Protein AF-A0A1W6MWA2-F1 (afdb_monomer_lite)

Organism: NCBI:txid655015

Sequence (123 aa):
MVDGNQGALERARIVDILSCEEAKGRESLAQFLALKTRVTVDDARTALAAAALAPQAAPPKPRERLLATYAARHPEIMNARISAFDPREHLSPPADGAPPAGAPWEKIIAKACAEAGVKPRRG

Secondary structure (DSSP, 8-state):
---HHHHHHHHHHHHHHHTSGGGTT-HHHHHHHHHT----HHHHHHHHHHS------PPPPHHHHHHHHHHHH-HHHHHHHHHS--TTGGGS--TTTPPPTT--HHHHHHHHHHHTTPPP---

pLDDT: mean 76.48, std 14.5, range [46.84, 93.94]

Radius of gyration: 31.74 Å; chains: 1; bounding box: 58×49×84 Å

Foldseek 3Di:
DPDPPVVVVLVVQLVLLQPDPLCVLVNVLSNCCSPVHDDGSVVSSVVSVPDDNDPPPPDDDPVVVVVVVVCVVCVPVVVCVVVVPPVVVVPDDPPPDDDPPPDPVVVVQCVVCVVVVHDDDDD

Structure (mmCIF, N/CA/C/O backbone):
data_AF-A0A1W6MWA2-F1
#
_entry.id   AF-A0A1W6MWA2-F1
#
loop_
_atom_site.group_PDB
_atom_site.id
_atom_site.type_symbol
_atom_site.label_atom_id
_atom_site.label_alt_id
_atom_site.label_comp_id
_atom_site.label_asym_id
_atom_site.label_entity_id
_atom_site.label_seq_id
_atom_site.pdbx_PDB_ins_code
_atom_site.Cartn_x
_atom_site.Cartn_y
_atom_site.Cartn_z
_atom_site.occupancy
_atom_site.B_iso_or_equiv
_atom_site.auth_seq_id
_atom_site.auth_comp_id
_atom_site.auth_asym_id
_atom_site.auth_atom_id
_atom_site.pdbx_PDB_model_num
ATOM 1 N N . MET A 1 1 ? 18.066 8.886 -35.216 1.00 46.84 1 MET A N 1
ATOM 2 C CA . MET A 1 1 ? 16.894 7.991 -35.128 1.00 46.84 1 MET A CA 1
ATOM 3 C C . MET A 1 1 ? 17.110 7.089 -33.925 1.00 46.84 1 MET A C 1
ATOM 5 O O . MET A 1 1 ? 17.749 6.062 -34.069 1.00 46.84 1 MET A O 1
ATOM 9 N N . VAL A 1 2 ? 16.700 7.523 -32.732 1.00 54.59 2 VAL A N 1
ATOM 10 C CA . VAL A 1 2 ? 16.811 6.708 -31.509 1.00 54.59 2 VAL A CA 1
ATOM 11 C C . VAL A 1 2 ? 15.594 5.781 -31.443 1.00 54.59 2 VAL A C 1
ATOM 13 O O . VAL A 1 2 ? 14.510 6.168 -31.022 1.00 54.59 2 VAL A O 1
ATOM 16 N N . ASP A 1 3 ? 15.797 4.604 -32.028 1.00 55.19 3 ASP A N 1
ATOM 17 C CA . ASP A 1 3 ? 15.320 3.283 -31.618 1.00 55.19 3 ASP A CA 1
ATOM 18 C C . ASP A 1 3 ? 13.828 3.078 -31.304 1.00 55.19 3 ASP A C 1
ATOM 20 O O . ASP A 1 3 ? 13.394 3.024 -30.151 1.00 55.19 3 ASP A O 1
ATOM 24 N N . GLY A 1 4 ? 13.052 2.750 -32.342 1.00 65.94 4 GLY A N 1
ATOM 25 C CA . GLY A 1 4 ? 11.734 2.119 -32.179 1.00 65.94 4 GLY A CA 1
ATOM 26 C C . GLY A 1 4 ? 11.767 0.804 -31.374 1.00 65.94 4 GLY A C 1
ATOM 27 O O . GLY A 1 4 ? 10.745 0.406 -30.816 1.00 65.94 4 GLY A O 1
ATOM 28 N N . ASN A 1 5 ? 12.941 0.172 -31.244 1.00 72.06 5 ASN A N 1
ATOM 29 C CA . ASN A 1 5 ? 13.150 -1.034 -30.443 1.00 72.06 5 ASN A CA 1
ATOM 30 C C . ASN A 1 5 ? 13.198 -0.746 -28.927 1.00 72.06 5 ASN A C 1
ATOM 32 O O . ASN A 1 5 ? 12.584 -1.479 -28.156 1.00 72.06 5 ASN A O 1
ATOM 36 N N . GLN A 1 6 ? 13.821 0.358 -28.481 1.00 76.38 6 GLN A N 1
ATOM 37 C CA . GLN A 1 6 ? 13.843 0.726 -27.053 1.00 76.38 6 GLN A CA 1
ATOM 38 C C . GLN A 1 6 ? 12.431 0.920 -26.496 1.00 76.38 6 GLN A C 1
ATOM 40 O O . GLN A 1 6 ? 12.146 0.491 -25.385 1.00 76.38 6 GLN A O 1
ATOM 45 N N . GLY A 1 7 ? 11.528 1.534 -27.266 1.00 81.44 7 GLY A N 1
ATOM 46 C CA . GLY A 1 7 ? 10.147 1.726 -26.825 1.00 81.44 7 GLY A CA 1
ATOM 47 C C . GLY A 1 7 ? 9.388 0.408 -26.646 1.00 81.44 7 GLY A C 1
ATOM 48 O O . GLY A 1 7 ? 8.553 0.302 -25.752 1.00 81.44 7 GLY A O 1
ATOM 49 N N . ALA A 1 8 ? 9.663 -0.596 -27.482 1.00 84.44 8 ALA A N 1
ATOM 50 C CA . ALA A 1 8 ? 9.060 -1.922 -27.358 1.00 84.44 8 ALA A CA 1
ATOM 51 C C . ALA A 1 8 ? 9.616 -2.690 -26.150 1.00 84.44 8 ALA A C 1
ATOM 53 O O . ALA A 1 8 ? 8.836 -3.241 -25.378 1.00 84.44 8 ALA A O 1
ATOM 54 N N . LEU A 1 9 ? 10.936 -2.653 -25.944 1.00 87.00 9 LEU A N 1
ATOM 55 C CA . LEU A 1 9 ? 11.596 -3.268 -24.788 1.00 87.00 9 LEU A CA 1
ATOM 56 C C . LEU A 1 9 ? 11.160 -2.618 -23.467 1.00 87.00 9 LEU A C 1
ATOM 58 O O . LEU A 1 9 ? 10.882 -3.315 -22.496 1.00 87.00 9 LEU A O 1
ATOM 62 N N . GLU A 1 10 ? 11.021 -1.292 -23.449 1.00 88.44 10 GLU A N 1
ATOM 63 C CA . GLU A 1 10 ? 10.513 -0.549 -22.293 1.00 88.44 10 GLU A CA 1
ATOM 64 C C . GLU A 1 10 ? 9.076 -0.951 -21.955 1.00 88.44 10 GLU A C 1
ATOM 66 O O . GLU A 1 10 ? 8.750 -1.215 -20.799 1.00 88.44 10 GLU A O 1
ATOM 71 N N . ARG A 1 11 ? 8.211 -1.043 -22.971 1.00 90.69 11 ARG A N 1
ATOM 72 C CA . ARG A 1 11 ? 6.823 -1.482 -22.793 1.00 90.69 11 ARG A CA 1
ATOM 73 C C . ARG A 1 11 ? 6.739 -2.922 -22.295 1.00 90.69 11 ARG A C 1
ATOM 75 O O . ARG A 1 11 ? 5.949 -3.180 -21.393 1.00 90.69 11 ARG A O 1
ATOM 82 N N . ALA A 1 12 ? 7.556 -3.828 -22.833 1.00 91.62 12 ALA A N 1
ATOM 83 C CA . ALA A 1 12 ? 7.625 -5.213 -22.370 1.00 91.62 12 ALA A CA 1
ATOM 84 C C . ALA A 1 12 ? 8.033 -5.282 -20.890 1.00 91.62 12 ALA A C 1
ATOM 86 O O . ALA A 1 12 ? 7.333 -5.893 -20.089 1.00 91.62 12 ALA A O 1
ATOM 87 N N . ARG A 1 13 ? 9.075 -4.539 -20.495 1.00 93.12 13 ARG A N 1
ATOM 88 C CA . ARG A 1 13 ? 9.505 -4.453 -19.092 1.00 93.12 13 ARG A CA 1
ATOM 89 C C . ARG A 1 13 ? 8.396 -3.939 -18.173 1.00 93.12 13 ARG A C 1
ATOM 91 O O . ARG A 1 13 ? 8.193 -4.480 -17.091 1.00 93.12 13 ARG A O 1
ATOM 98 N N . ILE A 1 14 ? 7.694 -2.878 -18.577 1.00 93.12 14 ILE A N 1
ATOM 99 C CA . ILE A 1 14 ? 6.585 -2.303 -17.800 1.00 93.12 14 ILE A CA 1
ATOM 100 C C . ILE A 1 14 ? 5.498 -3.353 -17.560 1.00 93.12 14 ILE A C 1
ATOM 102 O O . ILE A 1 14 ? 5.028 -3.495 -16.433 1.00 93.12 14 ILE A O 1
ATOM 106 N N . VAL A 1 15 ? 5.121 -4.103 -18.599 1.00 93.94 15 VAL A N 1
ATOM 107 C CA . VAL A 1 15 ? 4.110 -5.163 -18.495 1.00 93.94 15 VAL A CA 1
ATOM 108 C C . VAL A 1 15 ? 4.574 -6.278 -17.557 1.00 93.94 15 VAL A C 1
ATOM 110 O O . VAL A 1 15 ? 3.790 -6.705 -16.710 1.00 93.94 15 VAL A O 1
ATOM 113 N N . ASP A 1 16 ? 5.838 -6.692 -17.638 1.00 93.06 16 ASP A N 1
ATOM 114 C CA . ASP A 1 16 ? 6.388 -7.748 -16.781 1.00 93.06 16 ASP A CA 1
ATOM 115 C C . ASP A 1 16 ? 6.425 -7.344 -15.298 1.00 93.06 16 ASP A C 1
ATOM 117 O O . ASP A 1 16 ? 6.076 -8.144 -14.430 1.00 93.06 16 ASP A O 1
ATOM 121 N N . ILE A 1 17 ? 6.776 -6.088 -14.988 1.00 93.38 17 ILE A N 1
ATOM 122 C CA . ILE A 1 17 ? 6.768 -5.568 -13.607 1.00 93.38 17 ILE A CA 1
ATOM 123 C C . ILE A 1 17 ? 5.341 -5.522 -13.044 1.00 93.38 17 ILE A C 1
ATOM 125 O O . ILE A 1 17 ? 5.118 -5.890 -11.892 1.00 93.38 17 ILE A O 1
ATOM 129 N N . LEU A 1 18 ? 4.366 -5.087 -13.848 1.00 92.38 18 LEU A N 1
ATOM 130 C CA . LEU A 1 18 ? 2.962 -5.004 -13.431 1.00 92.38 18 LEU A CA 1
ATOM 131 C C . LEU A 1 18 ? 2.289 -6.379 -13.308 1.00 92.38 18 LEU A C 1
ATOM 133 O O . LEU A 1 18 ? 1.323 -6.508 -12.560 1.00 92.38 18 LEU A O 1
ATOM 137 N N . SER A 1 19 ? 2.794 -7.387 -14.025 1.00 92.00 19 SER A N 1
ATOM 138 C CA . SER A 1 19 ? 2.242 -8.750 -14.045 1.00 92.00 19 SER A CA 1
ATOM 139 C C . SER A 1 19 ? 2.868 -9.686 -13.004 1.00 92.00 19 SER A C 1
ATOM 141 O O . SER A 1 19 ? 2.450 -10.837 -12.899 1.00 92.00 19 SER A O 1
ATOM 143 N N . CYS A 1 20 ? 3.864 -9.230 -12.235 1.00 87.75 20 CYS A N 1
ATOM 144 C CA . CYS A 1 20 ? 4.459 -10.027 -11.161 1.00 87.75 20 CYS A CA 1
ATOM 145 C C . CYS A 1 20 ? 3.438 -10.316 -10.046 1.00 87.75 20 CYS A C 1
ATOM 147 O O . CYS A 1 20 ? 2.655 -9.450 -9.656 1.00 87.75 20 CYS A O 1
ATOM 149 N N . GLU A 1 21 ? 3.478 -11.521 -9.476 1.00 86.31 21 GLU A N 1
ATOM 150 C CA . GLU A 1 21 ? 2.587 -11.911 -8.373 1.00 86.31 21 GLU A CA 1
ATOM 151 C C . GLU A 1 21 ? 2.793 -11.018 -7.138 1.00 86.31 21 GLU A C 1
ATOM 153 O O . GLU A 1 21 ? 1.840 -10.686 -6.438 1.00 86.31 21 GLU A O 1
ATOM 158 N N . GLU A 1 22 ? 4.020 -10.549 -6.910 1.00 86.06 22 GLU A N 1
ATOM 159 C CA . GLU A 1 22 ? 4.401 -9.655 -5.815 1.00 86.06 22 GLU A CA 1
ATOM 160 C C . GLU A 1 22 ? 3.824 -8.237 -5.953 1.00 86.06 22 GLU A C 1
ATOM 162 O O . GLU A 1 22 ? 3.809 -7.479 -4.974 1.00 86.06 22 GLU A O 1
ATOM 167 N N . ALA A 1 23 ? 3.345 -7.881 -7.152 1.00 87.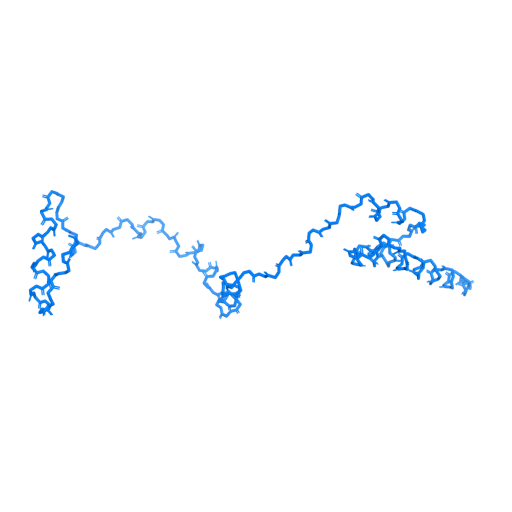06 23 ALA A N 1
ATOM 168 C CA . ALA A 1 23 ? 2.626 -6.639 -7.408 1.00 87.06 23 ALA A CA 1
ATOM 169 C C . ALA A 1 23 ? 1.173 -6.694 -6.905 1.00 87.06 23 ALA A C 1
ATOM 171 O O . ALA A 1 23 ? 0.569 -5.638 -6.694 1.00 87.06 23 ALA A O 1
ATOM 172 N N . LYS A 1 24 ? 0.606 -7.889 -6.666 1.00 83.62 24 LYS A N 1
ATOM 173 C CA . LYS A 1 24 ? -0.756 -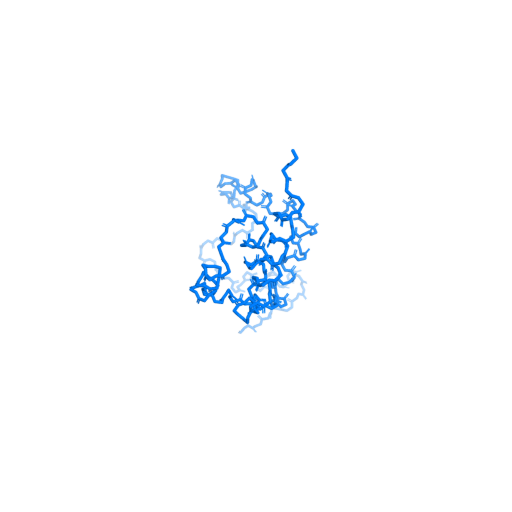8.037 -6.130 1.00 83.62 24 LYS A CA 1
ATOM 174 C C . LYS A 1 24 ? -0.834 -7.447 -4.722 1.00 83.62 24 LYS A C 1
ATOM 176 O O . LYS A 1 24 ? -0.099 -7.849 -3.822 1.00 83.62 24 LYS A O 1
ATOM 181 N N . GLY A 1 25 ? -1.723 -6.471 -4.532 1.00 81.06 25 GLY A N 1
ATOM 182 C CA . GLY A 1 25 ? -1.836 -5.717 -3.279 1.00 81.06 25 GLY A CA 1
ATOM 183 C C . GLY A 1 25 ? -0.769 -4.630 -3.088 1.00 81.06 25 GLY A C 1
ATOM 184 O O . GLY A 1 25 ? -0.726 -3.996 -2.033 1.00 81.06 25 GLY A O 1
ATOM 185 N N . ARG A 1 26 ? 0.089 -4.401 -4.091 1.00 87.12 26 ARG A N 1
ATOM 186 C CA . ARG A 1 26 ? 1.095 -3.327 -4.142 1.00 87.12 26 ARG A CA 1
ATOM 187 C C . ARG A 1 26 ? 1.097 -2.639 -5.513 1.00 87.12 26 ARG A C 1
ATOM 189 O O . ARG A 1 26 ? 2.136 -2.149 -5.958 1.00 87.12 26 ARG A O 1
ATOM 196 N N . GLU A 1 27 ? -0.054 -2.564 -6.186 1.00 89.62 27 GLU A N 1
ATOM 197 C CA . GLU A 1 27 ? -0.148 -2.118 -7.584 1.00 89.62 27 GLU A CA 1
ATOM 198 C C . GLU A 1 27 ? 0.379 -0.690 -7.775 1.00 89.62 27 GLU A C 1
ATOM 200 O O . GLU A 1 27 ? 1.016 -0.387 -8.784 1.00 89.62 27 GLU A O 1
ATOM 205 N N . SER A 1 28 ? 0.163 0.185 -6.789 1.00 88.88 28 SER A N 1
ATOM 206 C CA . SER A 1 28 ? 0.678 1.559 -6.799 1.00 88.88 28 SER A CA 1
ATOM 207 C C . SER A 1 28 ? 2.208 1.616 -6.754 1.00 88.88 28 SER A C 1
ATOM 209 O O . SER A 1 28 ? 2.813 2.461 -7.413 1.00 88.88 28 SER A O 1
ATOM 211 N N . LEU A 1 29 ? 2.849 0.710 -6.005 1.00 90.81 29 LEU A N 1
ATOM 212 C CA . LEU A 1 29 ? 4.309 0.618 -5.944 1.00 90.81 29 LEU A CA 1
ATOM 213 C C . LEU A 1 29 ? 4.868 0.000 -7.232 1.00 90.81 29 LEU A C 1
ATOM 215 O O . LEU A 1 29 ? 5.845 0.510 -7.774 1.00 90.81 29 LEU A O 1
ATOM 219 N N . ALA A 1 30 ? 4.218 -1.035 -7.769 1.00 91.81 30 ALA A N 1
ATOM 220 C CA . ALA A 1 30 ? 4.598 -1.634 -9.047 1.00 91.81 30 ALA A CA 1
ATOM 221 C C . ALA A 1 30 ? 4.481 -0.630 -10.209 1.00 91.81 30 ALA A C 1
ATOM 223 O O . ALA A 1 30 ? 5.400 -0.520 -11.015 1.00 91.81 30 ALA A O 1
ATOM 224 N N . GLN A 1 31 ? 3.415 0.180 -10.256 1.00 92.50 31 GLN A N 1
ATOM 225 C CA . GLN A 1 31 ? 3.278 1.276 -11.225 1.00 92.50 31 GLN A CA 1
ATOM 226 C C . GLN A 1 31 ? 4.368 2.334 -11.065 1.00 92.50 31 GLN A C 1
ATOM 228 O O . GLN A 1 31 ? 4.909 2.811 -12.061 1.00 92.50 31 GLN A O 1
ATOM 233 N N . PHE A 1 32 ? 4.720 2.691 -9.828 1.00 93.06 32 PHE A N 1
ATOM 234 C CA . PHE A 1 32 ? 5.821 3.616 -9.576 1.00 93.06 32 PHE A CA 1
ATOM 235 C C . PHE A 1 32 ? 7.148 3.072 -10.127 1.00 93.06 32 PHE A C 1
ATOM 237 O O . PHE A 1 32 ? 7.844 3.789 -10.846 1.00 93.06 32 PHE A O 1
ATOM 244 N N . LEU A 1 33 ? 7.469 1.805 -9.845 1.00 92.31 33 LEU A N 1
ATOM 245 C CA . LEU A 1 33 ? 8.684 1.150 -10.337 1.00 92.31 33 LEU A CA 1
ATOM 246 C C . LEU A 1 33 ? 8.682 0.986 -11.863 1.00 92.31 33 LEU A C 1
ATOM 248 O O . LEU A 1 33 ? 9.710 1.137 -12.509 1.00 92.31 33 LEU A O 1
ATOM 252 N N . ALA A 1 34 ? 7.527 0.713 -12.464 1.00 92.00 34 ALA A N 1
ATOM 253 C CA . ALA A 1 34 ? 7.434 0.531 -13.904 1.00 92.00 34 ALA A CA 1
ATOM 254 C C . ALA A 1 34 ? 7.535 1.859 -14.676 1.00 92.00 34 ALA A C 1
ATOM 256 O O . ALA A 1 34 ? 8.181 1.902 -15.720 1.00 92.00 34 ALA A O 1
ATOM 257 N N . LEU A 1 35 ? 6.900 2.930 -14.183 1.00 91.25 35 LEU A N 1
ATOM 258 C CA . LEU A 1 35 ? 6.708 4.178 -14.935 1.00 91.25 35 LEU A CA 1
ATOM 259 C C . LEU A 1 35 ? 7.672 5.300 -14.549 1.00 91.25 35 LEU A C 1
ATOM 261 O O . LEU A 1 35 ? 7.942 6.182 -15.364 1.00 91.25 35 LEU A O 1
ATOM 265 N N . LYS A 1 36 ? 8.143 5.325 -13.298 1.00 90.94 36 LYS A N 1
ATOM 266 C CA . LYS A 1 36 ? 8.958 6.434 -12.774 1.00 90.94 36 LYS A CA 1
ATOM 267 C C . LYS A 1 36 ? 10.420 6.065 -12.588 1.00 90.94 36 LYS A C 1
ATOM 269 O O . LYS A 1 36 ? 11.239 6.963 -12.400 1.00 90.94 36 LYS A O 1
ATOM 274 N N . THR A 1 37 ? 10.760 4.782 -12.654 1.00 88.19 37 THR A N 1
ATOM 275 C CA . THR A 1 37 ? 12.138 4.311 -12.527 1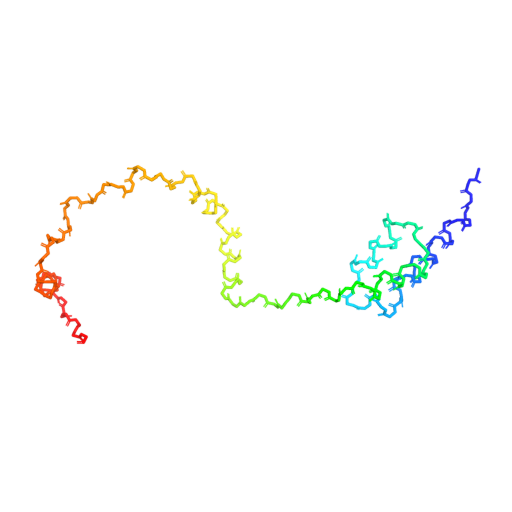.00 88.19 37 THR A CA 1
ATOM 276 C C . THR A 1 37 ? 12.521 3.428 -13.718 1.00 88.19 37 THR A C 1
ATOM 278 O O . THR A 1 37 ? 11.673 2.953 -14.468 1.00 88.19 3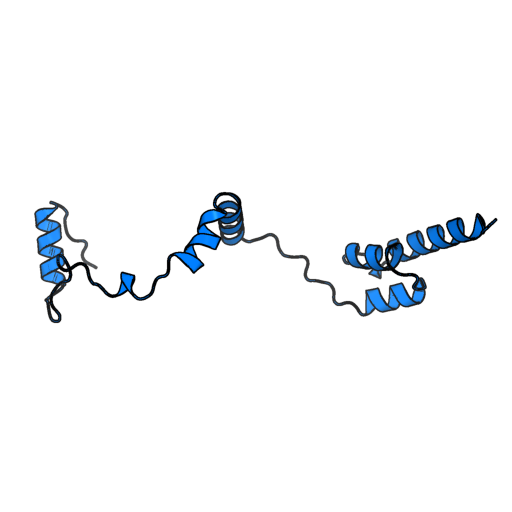7 THR A O 1
ATOM 281 N N . ARG A 1 38 ? 13.831 3.264 -13.938 1.00 86.75 38 ARG A N 1
ATOM 282 C CA . ARG A 1 38 ? 14.404 2.377 -14.967 1.00 86.75 38 ARG A CA 1
ATOM 283 C C . ARG A 1 38 ? 15.106 1.191 -14.311 1.00 86.75 38 ARG A C 1
ATOM 285 O O . ARG A 1 38 ? 16.266 0.915 -14.594 1.00 86.75 38 ARG A O 1
ATOM 292 N N . VAL A 1 39 ? 14.426 0.564 -13.358 1.00 91.25 39 VAL A N 1
ATOM 293 C CA . VAL A 1 39 ? 14.913 -0.658 -12.704 1.00 91.25 39 VAL A CA 1
ATOM 294 C C . VAL A 1 39 ? 14.641 -1.866 -13.596 1.00 91.25 39 VAL A C 1
ATOM 296 O O . VAL A 1 39 ? 13.767 -1.810 -14.461 1.00 91.25 39 VAL A O 1
ATOM 299 N N . THR A 1 40 ? 15.383 -2.955 -13.409 1.00 91.38 40 THR A N 1
ATOM 300 C CA . THR A 1 40 ? 15.100 -4.217 -14.105 1.00 91.38 40 THR A CA 1
ATOM 301 C C . THR A 1 40 ? 13.886 -4.921 -13.487 1.00 91.38 40 THR A C 1
ATOM 303 O O . THR A 1 40 ? 13.439 -4.567 -12.395 1.00 91.38 40 THR A O 1
ATOM 306 N N . VAL A 1 41 ? 13.328 -5.920 -14.180 1.00 90.31 41 VAL A N 1
ATOM 307 C CA . VAL A 1 41 ? 12.197 -6.709 -13.653 1.00 90.31 41 VAL A CA 1
ATOM 308 C C . VAL A 1 41 ? 12.592 -7.449 -12.367 1.00 90.31 41 VAL A C 1
ATOM 310 O O . VAL A 1 41 ? 11.789 -7.532 -11.441 1.00 90.31 41 VAL A O 1
ATOM 313 N N . ASP A 1 42 ? 13.832 -7.936 -12.285 1.00 90.56 42 ASP A N 1
ATOM 314 C CA . ASP A 1 42 ? 14.355 -8.664 -11.122 1.00 90.56 42 ASP A CA 1
ATOM 315 C C . ASP A 1 42 ? 14.532 -7.750 -9.897 1.00 90.56 42 ASP A C 1
ATOM 317 O O . ASP A 1 42 ? 14.046 -8.054 -8.804 1.00 90.56 42 ASP A O 1
ATOM 321 N N . ASP A 1 43 ? 15.105 -6.559 -10.104 1.00 88.44 43 ASP A N 1
ATOM 322 C CA . ASP A 1 43 ? 15.211 -5.538 -9.056 1.00 88.44 43 ASP A CA 1
ATOM 323 C C . ASP A 1 43 ? 13.828 -5.082 -8.581 1.00 88.44 43 ASP A C 1
ATOM 325 O O . ASP A 1 43 ? 13.592 -4.920 -7.382 1.00 88.44 43 ASP A O 1
ATOM 329 N N . ALA A 1 44 ? 12.890 -4.892 -9.516 1.00 91.12 44 ALA A N 1
ATOM 330 C CA . ALA A 1 44 ? 11.520 -4.521 -9.190 1.00 91.12 44 ALA A CA 1
ATOM 331 C C . ALA A 1 44 ? 10.833 -5.610 -8.359 1.00 91.12 44 ALA A C 1
ATOM 333 O O . ALA A 1 44 ? 10.173 -5.292 -7.372 1.00 91.12 44 ALA A O 1
ATOM 334 N N . ARG A 1 45 ? 11.026 -6.887 -8.707 1.00 88.56 45 ARG A N 1
ATOM 335 C CA . ARG A 1 45 ? 10.498 -8.019 -7.941 1.00 88.56 45 ARG A CA 1
ATOM 336 C C . ARG A 1 45 ? 11.087 -8.063 -6.538 1.00 88.56 45 ARG A C 1
ATOM 338 O O . ARG A 1 45 ? 10.335 -8.182 -5.575 1.00 88.56 45 ARG A O 1
ATOM 345 N N . THR A 1 46 ? 12.400 -7.897 -6.409 1.00 90.06 46 THR A N 1
ATOM 346 C CA . THR A 1 46 ? 13.081 -7.852 -5.109 1.00 90.06 46 THR A CA 1
ATOM 347 C C . THR A 1 46 ? 12.571 -6.688 -4.257 1.00 90.06 46 THR A C 1
ATOM 349 O O . THR A 1 46 ? 12.269 -6.871 -3.078 1.00 90.06 46 THR A O 1
ATOM 352 N N . ALA A 1 47 ? 12.383 -5.507 -4.852 1.00 89.38 47 ALA A N 1
ATOM 353 C CA . ALA A 1 47 ? 11.817 -4.347 -4.169 1.00 89.38 47 ALA A CA 1
ATOM 354 C C . ALA A 1 47 ? 10.357 -4.572 -3.740 1.00 89.38 47 ALA A C 1
ATOM 356 O O . ALA A 1 47 ? 9.982 -4.211 -2.625 1.00 89.38 47 ALA A O 1
ATOM 357 N N . LEU A 1 48 ? 9.537 -5.196 -4.593 1.00 88.69 48 LEU A N 1
ATOM 358 C CA . LEU A 1 48 ? 8.155 -5.552 -4.269 1.00 88.69 48 LEU A CA 1
ATOM 359 C C . LEU A 1 48 ? 8.095 -6.609 -3.160 1.00 88.69 48 LEU A C 1
ATOM 361 O O . LEU A 1 48 ? 7.284 -6.473 -2.250 1.00 88.69 48 LEU A O 1
ATOM 365 N N . ALA A 1 49 ? 8.966 -7.618 -3.189 1.00 86.69 49 ALA A N 1
ATOM 366 C CA . ALA A 1 49 ? 9.056 -8.655 -2.165 1.00 86.69 49 ALA A CA 1
ATOM 367 C C . ALA A 1 49 ? 9.530 -8.102 -0.810 1.00 86.69 49 ALA A C 1
ATOM 369 O O . ALA A 1 49 ? 8.988 -8.480 0.228 1.00 86.69 49 ALA A O 1
ATOM 370 N N . ALA A 1 50 ? 10.502 -7.184 -0.821 1.00 86.00 50 ALA A N 1
ATOM 371 C CA . ALA A 1 50 ? 11.028 -6.531 0.377 1.00 86.00 50 ALA A CA 1
ATOM 372 C C . ALA A 1 50 ? 10.065 -5.489 0.967 1.00 86.00 50 ALA A C 1
ATOM 374 O O . ALA A 1 50 ? 10.100 -5.218 2.169 1.00 86.00 50 ALA A O 1
ATOM 375 N N . ALA A 1 51 ? 9.201 -4.890 0.145 1.00 81.00 51 ALA A N 1
ATOM 376 C CA . ALA A 1 51 ? 8.201 -3.953 0.624 1.00 81.00 51 ALA A CA 1
ATOM 377 C C . ALA A 1 51 ? 7.205 -4.675 1.540 1.00 81.00 51 ALA A C 1
ATOM 379 O O . ALA A 1 51 ? 6.560 -5.643 1.140 1.00 81.00 51 ALA A O 1
ATOM 380 N N . ALA A 1 52 ? 7.012 -4.191 2.767 1.00 69.44 52 ALA A N 1
ATOM 381 C CA . ALA A 1 52 ? 5.904 -4.661 3.593 1.00 69.44 52 ALA A CA 1
ATOM 382 C C . ALA A 1 52 ? 4.582 -4.458 2.831 1.00 69.44 52 ALA A C 1
ATOM 384 O O . ALA A 1 52 ? 4.412 -3.451 2.138 1.00 69.44 52 ALA A O 1
ATOM 385 N N . LEU A 1 53 ? 3.648 -5.411 2.925 1.00 65.81 53 LEU A N 1
ATOM 386 C CA . LEU A 1 53 ? 2.277 -5.152 2.487 1.00 65.81 53 LEU A CA 1
ATOM 387 C C . LEU A 1 53 ? 1.788 -3.949 3.287 1.00 65.81 53 LEU A C 1
ATOM 389 O O . LEU A 1 53 ? 1.652 -4.030 4.510 1.00 65.81 53 LEU A O 1
ATOM 393 N N . ALA A 1 54 ? 1.581 -2.823 2.604 1.00 62.56 54 ALA A N 1
ATOM 394 C CA . ALA A 1 54 ? 0.914 -1.701 3.228 1.00 62.56 54 ALA A CA 1
ATOM 395 C C . ALA A 1 54 ? -0.429 -2.242 3.731 1.00 62.56 54 ALA A C 1
ATOM 397 O O . ALA A 1 54 ? -1.131 -2.895 2.950 1.00 62.56 54 ALA A O 1
ATOM 398 N N . PRO A 1 55 ? -0.775 -2.058 5.016 1.00 58.53 55 PRO A N 1
ATOM 399 C CA . PRO A 1 55 ? -2.076 -2.477 5.494 1.00 58.53 55 PRO A CA 1
ATOM 400 C C . PRO A 1 55 ? -3.108 -1.808 4.592 1.00 58.53 55 PRO A C 1
ATOM 402 O O . PRO A 1 55 ? -3.169 -0.580 4.525 1.00 58.53 55 PRO A O 1
ATOM 405 N N . GLN A 1 56 ? -3.860 -2.628 3.853 1.00 58.66 56 GLN A N 1
ATOM 406 C CA . GLN A 1 56 ? -5.039 -2.187 3.120 1.00 58.66 56 GLN A CA 1
ATOM 407 C C . GLN A 1 56 ? -5.865 -1.415 4.141 1.00 58.66 56 GLN A C 1
ATOM 409 O O . GLN A 1 56 ? -6.280 -1.992 5.152 1.00 58.66 56 GLN A O 1
ATOM 414 N N . ALA A 1 57 ? -5.944 -0.094 3.965 1.00 62.88 57 ALA A N 1
ATOM 415 C CA . ALA A 1 57 ? -6.531 0.774 4.965 1.00 62.88 57 ALA A CA 1
ATOM 416 C C . ALA A 1 57 ? -7.963 0.292 5.160 1.00 62.88 57 ALA A C 1
ATOM 418 O O . ALA A 1 57 ? -8.785 0.381 4.245 1.00 62.88 57 ALA A O 1
ATOM 419 N N . ALA A 1 58 ? -8.228 -0.292 6.331 1.00 71.69 58 ALA A N 1
ATOM 420 C CA . ALA A 1 58 ? -9.552 -0.781 6.652 1.00 71.69 58 ALA A CA 1
ATOM 421 C C . ALA A 1 58 ? -10.546 0.358 6.391 1.00 71.69 58 ALA A C 1
ATOM 423 O O . ALA A 1 58 ? -10.223 1.517 6.686 1.00 71.69 58 ALA A O 1
ATOM 424 N N . PRO A 1 59 ? -11.727 0.064 5.818 1.00 76.88 59 PRO A N 1
ATOM 425 C CA . PRO A 1 59 ? -12.706 1.101 5.553 1.00 76.88 59 PRO A CA 1
ATOM 426 C C . PRO A 1 59 ? -12.936 1.897 6.844 1.00 76.88 59 PRO A C 1
ATOM 428 O O . PRO A 1 59 ? -13.074 1.287 7.913 1.00 76.88 59 PRO A O 1
ATOM 431 N N . PRO A 1 60 ? -12.936 3.242 6.772 1.00 80.75 60 PRO A N 1
ATOM 432 C CA . PRO A 1 60 ? -12.985 4.078 7.960 1.00 80.75 60 PRO A CA 1
ATOM 433 C C . PRO A 1 60 ? -14.214 3.709 8.775 1.00 80.75 60 PRO A C 1
ATOM 435 O O . PRO A 1 60 ? -15.312 3.524 8.231 1.00 80.75 60 PRO A O 1
ATOM 438 N N . LYS A 1 61 ? -14.038 3.606 10.093 1.00 92.69 61 LYS A N 1
ATOM 439 C CA . LYS A 1 61 ? -15.150 3.278 10.984 1.00 92.69 61 LYS A CA 1
ATOM 440 C C . LYS A 1 61 ? -16.234 4.355 10.847 1.00 92.69 61 LYS A C 1
ATOM 442 O O . LYS A 1 61 ? -15.915 5.500 10.515 1.00 92.69 61 LYS A O 1
ATOM 447 N N . PRO A 1 62 ? -17.509 4.058 11.162 1.00 93.06 62 PRO A N 1
ATOM 448 C CA . PRO A 1 62 ? -18.604 5.022 11.014 1.00 93.06 62 PRO A CA 1
ATOM 449 C C . PRO A 1 62 ? -18.306 6.399 11.628 1.00 93.06 62 PRO A C 1
ATOM 451 O O . PRO A 1 62 ? -18.573 7.425 11.010 1.00 93.06 62 PRO A O 1
ATOM 454 N N . ARG A 1 63 ? -17.656 6.430 12.801 1.00 93.00 63 ARG A N 1
ATOM 455 C CA . ARG A 1 63 ? -17.207 7.665 13.461 1.00 93.00 63 ARG A CA 1
ATOM 456 C C . ARG A 1 63 ? -16.177 8.454 12.642 1.00 93.00 63 ARG A C 1
ATOM 458 O O . ARG A 1 63 ? -16.299 9.669 12.541 1.00 93.00 63 ARG A O 1
ATOM 465 N N . GLU A 1 64 ? -15.172 7.797 12.071 1.00 91.50 64 GLU A N 1
ATOM 466 C CA . GLU A 1 64 ? -14.153 8.452 11.234 1.00 91.50 64 GLU A CA 1
ATOM 467 C C . GLU A 1 64 ? -14.753 8.948 9.926 1.00 91.50 64 GLU A C 1
ATOM 469 O O . GLU A 1 64 ? -14.438 10.047 9.481 1.00 91.50 64 GLU A O 1
ATOM 474 N N . ARG A 1 65 ? -15.681 8.182 9.349 1.00 89.00 65 ARG A N 1
ATOM 475 C CA . ARG A 1 65 ? -16.409 8.595 8.152 1.00 89.00 65 ARG A CA 1
ATOM 476 C C . ARG A 1 65 ? -17.243 9.846 8.415 1.00 89.00 65 ARG A C 1
ATOM 478 O O . ARG A 1 65 ? -17.186 10.778 7.619 1.00 89.00 65 ARG A O 1
ATOM 485 N N . LEU A 1 66 ? -17.952 9.911 9.544 1.00 92.12 66 LEU A N 1
ATOM 486 C CA . LEU A 1 66 ? -18.669 11.119 9.966 1.00 92.12 66 LEU A CA 1
ATOM 487 C C . LEU A 1 66 ? -17.718 12.305 10.148 1.00 92.12 66 LEU A C 1
ATOM 489 O O . LEU A 1 66 ? -17.997 13.384 9.634 1.00 92.12 66 LEU A O 1
ATOM 493 N N . LEU A 1 67 ? -16.578 12.097 10.814 1.00 90.94 67 LEU A N 1
ATOM 494 C CA . LEU A 1 67 ? -15.590 13.150 11.043 1.00 90.94 67 LEU A CA 1
ATOM 495 C C . LEU A 1 67 ? -14.980 13.670 9.729 1.00 90.94 67 LEU A C 1
ATOM 497 O O . LEU A 1 67 ? -14.851 14.878 9.559 1.00 90.94 67 LEU A O 1
ATOM 501 N N . ALA A 1 68 ? -14.684 12.783 8.775 1.00 85.56 68 ALA A N 1
ATOM 502 C CA . ALA A 1 68 ? -14.210 13.144 7.439 1.00 85.56 68 ALA A CA 1
ATOM 503 C C . ALA A 1 68 ? -15.275 13.904 6.631 1.00 85.56 68 ALA A C 1
ATOM 505 O O . ALA A 1 68 ? -14.969 14.901 5.982 1.00 85.56 68 ALA A O 1
ATOM 506 N N . THR A 1 69 ? -16.540 13.476 6.712 1.00 90.56 69 THR A N 1
ATOM 507 C CA . THR A 1 69 ? -17.659 14.155 6.033 1.00 90.56 69 THR A CA 1
ATOM 508 C C . THR A 1 69 ? -17.892 15.549 6.618 1.00 90.56 69 THR A C 1
ATOM 510 O O . THR A 1 69 ? -18.140 16.501 5.883 1.00 90.56 69 THR A O 1
ATOM 513 N N . TYR A 1 70 ? -17.782 15.679 7.941 1.00 86.56 70 TYR A N 1
ATOM 514 C CA . TYR A 1 70 ? -17.867 16.954 8.641 1.00 86.56 70 TYR A CA 1
ATOM 515 C C . TYR A 1 70 ? -16.717 17.888 8.250 1.00 86.56 70 TYR A C 1
ATOM 517 O O . TYR A 1 70 ? -16.969 19.025 7.875 1.00 86.56 70 TYR A O 1
ATOM 525 N N . ALA A 1 71 ? -15.475 17.396 8.257 1.00 84.69 71 ALA A N 1
ATOM 526 C CA . ALA A 1 71 ? -14.296 18.169 7.866 1.00 84.69 71 ALA A CA 1
ATOM 527 C C . ALA A 1 71 ? -14.367 18.664 6.412 1.00 84.69 71 ALA A C 1
ATOM 529 O O . ALA A 1 71 ? -14.053 19.817 6.140 1.00 84.69 71 ALA A O 1
ATOM 530 N N . ALA A 1 72 ? -14.837 17.821 5.488 1.00 84.38 72 ALA A N 1
ATOM 531 C CA . ALA A 1 72 ? -15.022 18.202 4.088 1.00 84.38 72 ALA A CA 1
ATOM 532 C C . ALA A 1 72 ? -16.127 19.254 3.895 1.00 84.38 72 ALA A C 1
ATOM 534 O O . ALA A 1 72 ? -16.061 20.052 2.964 1.00 84.38 72 ALA A O 1
ATOM 535 N N . ARG A 1 73 ? -17.148 19.251 4.763 1.00 85.38 73 ARG A N 1
ATOM 536 C CA . ARG A 1 73 ? -18.256 20.21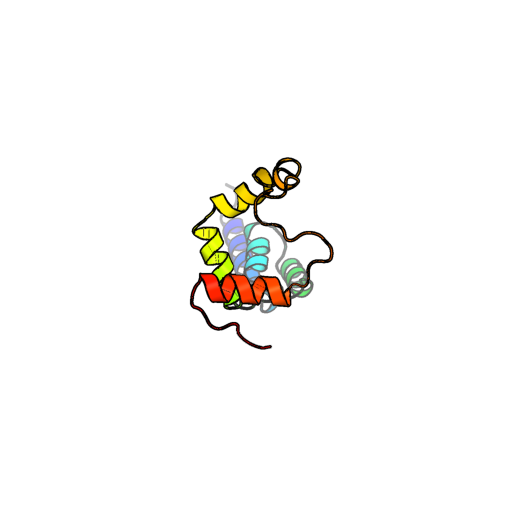6 4.728 1.00 85.38 73 ARG A CA 1
ATOM 537 C C . ARG A 1 73 ? -17.938 21.523 5.460 1.00 85.38 73 ARG A C 1
ATOM 539 O O . ARG A 1 73 ? -18.554 22.532 5.142 1.00 85.38 73 ARG A O 1
ATOM 546 N N . HIS A 1 74 ? -16.996 21.492 6.397 1.00 77.25 74 HIS A N 1
ATOM 547 C CA . HIS A 1 74 ? -16.638 22.617 7.259 1.00 77.25 74 HIS A CA 1
ATOM 548 C C . HIS A 1 74 ? -15.118 22.851 7.301 1.00 77.25 74 HIS A C 1
ATOM 550 O O . HIS A 1 74 ? -14.495 22.68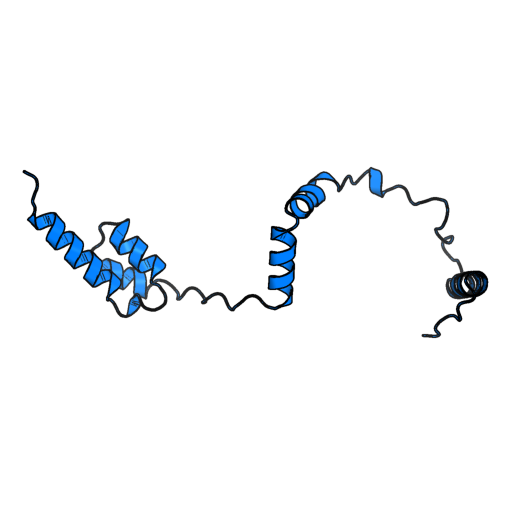8 8.362 1.00 77.25 74 HIS A O 1
ATOM 556 N N . PRO A 1 75 ? -14.486 23.217 6.169 1.00 68.88 75 PRO A N 1
ATOM 557 C CA . PRO A 1 75 ? -13.048 23.495 6.114 1.00 68.88 75 PRO A CA 1
ATOM 558 C C . PRO A 1 75 ? -12.621 24.626 7.068 1.00 68.88 75 PRO A C 1
ATOM 560 O O . PRO A 1 75 ? -11.496 24.635 7.570 1.00 68.88 75 PRO A O 1
ATOM 563 N N . GLU A 1 76 ? -13.529 25.550 7.384 1.00 66.00 76 GLU A N 1
ATOM 564 C CA . GLU A 1 76 ? -13.319 26.653 8.316 1.00 66.00 76 GLU A CA 1
ATOM 565 C C . GLU A 1 76 ? -13.131 26.198 9.770 1.00 66.00 76 GLU A C 1
ATOM 567 O O . GLU A 1 76 ? -12.383 26.830 10.508 1.00 66.00 76 GLU A O 1
ATOM 572 N N . ILE A 1 77 ? -13.728 25.080 10.195 1.00 66.56 77 ILE A N 1
ATOM 573 C CA . ILE A 1 77 ? -13.706 24.652 11.607 1.00 66.56 77 ILE A CA 1
ATOM 574 C C . ILE A 1 77 ? -12.346 24.062 12.005 1.00 66.56 77 ILE A C 1
ATOM 576 O O . ILE A 1 77 ? -11.921 24.194 13.156 1.00 66.56 77 ILE A O 1
ATOM 580 N N . MET A 1 78 ? -11.634 23.441 11.061 1.00 60.38 78 MET A N 1
ATOM 581 C CA . MET A 1 78 ? -10.277 22.941 11.303 1.00 60.38 78 MET A CA 1
ATOM 582 C C . MET A 1 78 ? -9.241 24.072 11.340 1.00 60.38 78 MET A C 1
ATOM 584 O O . MET A 1 78 ? -8.319 24.000 12.149 1.00 60.38 78 MET A O 1
ATOM 588 N N . ASN A 1 79 ? -9.420 25.134 10.543 1.00 57.59 79 ASN A N 1
ATOM 589 C CA . ASN A 1 79 ? -8.520 26.294 10.539 1.00 57.59 79 ASN A CA 1
ATOM 590 C C . ASN A 1 79 ? -8.827 27.275 11.694 1.00 57.59 79 ASN A C 1
ATOM 592 O O . ASN A 1 79 ? -7.919 27.801 12.333 1.00 57.59 79 ASN A O 1
ATOM 596 N N . ALA A 1 80 ? -10.107 27.457 12.040 1.00 54.16 80 ALA A N 1
ATOM 597 C CA . ALA A 1 80 ? -10.538 28.372 13.096 1.00 54.16 80 ALA A CA 1
ATOM 598 C C . ALA A 1 80 ? -10.143 27.909 14.505 1.00 54.16 80 ALA A C 1
ATOM 600 O O . ALA A 1 80 ? -9.867 28.748 15.351 1.00 54.16 80 ALA A O 1
ATOM 601 N N . ARG A 1 81 ? -10.055 26.600 14.791 1.00 55.44 81 ARG A N 1
ATOM 602 C CA . ARG A 1 81 ? -9.679 26.120 16.140 1.00 55.44 81 ARG A CA 1
ATOM 603 C C . ARG A 1 81 ? -8.229 26.408 16.536 1.00 55.44 81 ARG A C 1
ATOM 605 O O . ARG A 1 81 ? -7.952 26.425 17.730 1.00 55.44 81 ARG A O 1
ATOM 612 N N . ILE A 1 82 ? -7.329 26.631 15.577 1.00 54.03 82 ILE A N 1
ATOM 613 C CA . ILE A 1 82 ? -5.946 27.045 15.867 1.00 54.03 82 ILE A CA 1
ATOM 614 C C . ILE A 1 82 ? -5.873 28.568 16.066 1.00 54.03 82 ILE A C 1
ATOM 616 O O . ILE A 1 82 ? -5.112 29.028 16.909 1.00 54.03 82 ILE A O 1
ATOM 620 N N . SER A 1 83 ? -6.696 29.348 15.356 1.00 51.47 83 SER A N 1
ATOM 621 C CA . SER A 1 83 ? -6.675 30.820 15.423 1.00 51.47 83 SER A CA 1
ATOM 622 C C . SER A 1 83 ? -7.630 31.445 16.451 1.00 51.47 83 SER A C 1
ATOM 624 O O . SER A 1 83 ? -7.404 32.578 16.851 1.00 51.47 83 SER A O 1
ATOM 626 N N . ALA A 1 84 ? -8.684 30.742 16.879 1.00 53.22 84 ALA A N 1
ATOM 627 C CA . ALA A 1 84 ? -9.678 31.234 17.843 1.00 53.22 84 ALA A CA 1
ATOM 628 C C . ALA A 1 84 ? -9.415 30.783 19.290 1.00 53.22 84 ALA A C 1
ATOM 630 O O . ALA A 1 84 ? -10.127 31.199 20.202 1.00 53.22 84 ALA A O 1
ATOM 631 N N . PHE A 1 85 ? -8.413 29.930 19.525 1.00 50.28 85 PHE A N 1
ATOM 632 C CA . PHE A 1 85 ? -7.941 29.663 20.880 1.00 50.28 85 PHE A CA 1
ATOM 633 C C . PHE A 1 85 ? -7.005 30.799 21.302 1.00 50.28 85 PHE A C 1
ATOM 635 O O . PHE A 1 85 ? -5.786 30.674 21.209 1.00 50.28 85 PHE A O 1
ATOM 642 N N . ASP A 1 86 ? -7.585 31.922 21.730 1.00 56.78 86 ASP A N 1
ATOM 643 C CA . ASP A 1 86 ? -6.842 32.959 22.439 1.00 56.78 86 ASP A CA 1
ATOM 644 C C . ASP A 1 86 ? -6.847 32.617 23.942 1.00 56.78 86 ASP A C 1
ATOM 646 O O . ASP A 1 86 ? -7.886 32.721 24.605 1.00 56.78 86 ASP A O 1
ATOM 650 N N . PRO A 1 87 ? -5.722 32.151 24.514 1.00 56.81 87 PRO A N 1
ATOM 651 C CA . PRO A 1 87 ? -5.672 31.741 25.914 1.00 56.81 87 PRO A CA 1
ATOM 652 C C . PRO A 1 87 ? -5.906 32.903 26.895 1.00 56.81 87 PRO A C 1
ATOM 654 O O . PRO A 1 87 ? -6.089 32.646 28.085 1.00 56.81 87 PRO A O 1
ATOM 657 N N . ARG A 1 88 ? -5.906 34.167 26.436 1.00 57.06 88 ARG A N 1
ATOM 658 C CA . ARG A 1 88 ? -6.165 35.340 27.288 1.00 57.06 88 ARG A CA 1
ATOM 659 C C . ARG A 1 88 ? -7.654 35.675 27.399 1.00 57.06 88 ARG A C 1
ATOM 661 O O . ARG A 1 88 ? -8.065 36.155 28.450 1.00 57.06 88 ARG A O 1
ATOM 668 N N . GLU A 1 89 ? -8.456 35.372 26.378 1.00 53.41 89 GLU A N 1
ATOM 669 C CA . GLU A 1 89 ? -9.912 35.608 26.372 1.00 53.41 89 GLU A CA 1
ATOM 670 C C . GLU A 1 89 ? -10.666 34.582 27.238 1.00 53.41 89 GLU A C 1
ATOM 672 O O . GLU A 1 89 ? -11.644 34.904 27.909 1.00 53.41 89 GLU A O 1
ATOM 677 N N . HIS A 1 90 ? -10.181 33.337 27.298 1.00 53.88 90 HIS A N 1
ATOM 678 C CA . HIS A 1 90 ? -10.859 32.251 28.017 1.00 53.88 90 HIS A CA 1
ATOM 679 C C . HIS A 1 90 ? -10.630 32.240 29.542 1.00 53.88 90 HIS A C 1
ATOM 681 O O . HIS A 1 90 ? -11.203 31.400 30.240 1.00 53.88 90 HIS A O 1
ATOM 687 N N . LEU A 1 91 ? -9.806 33.157 30.064 1.00 52.69 91 LEU A N 1
ATOM 688 C CA . LEU A 1 91 ? -9.494 33.287 31.492 1.00 52.69 91 LEU A CA 1
ATOM 689 C C . LEU A 1 91 ? -10.273 34.425 32.179 1.00 52.69 91 LEU A C 1
ATOM 691 O O . LEU A 1 91 ? -9.825 34.952 33.195 1.00 52.69 91 LEU A O 1
ATOM 695 N N . SER A 1 92 ? -11.437 34.808 31.652 1.00 53.41 92 SER A N 1
ATOM 696 C CA . SER A 1 92 ? -12.452 35.509 32.445 1.00 53.41 92 SER A CA 1
ATOM 697 C C . SER A 1 92 ? -13.648 34.586 32.666 1.00 53.41 92 SER A C 1
ATOM 699 O O . SER A 1 92 ? -14.303 34.200 31.696 1.00 53.41 92 SER A O 1
ATOM 701 N N . PRO A 1 93 ? -13.955 34.192 33.915 1.00 54.19 93 PRO A N 1
ATOM 702 C CA . PRO A 1 93 ? -15.204 33.500 34.191 1.00 54.19 93 PRO A CA 1
ATOM 703 C C . PRO A 1 93 ? -16.382 34.453 33.919 1.00 54.19 93 PRO A C 1
ATOM 705 O O . PRO A 1 93 ? -16.277 35.640 34.240 1.00 54.19 93 PRO A O 1
ATOM 708 N N . PRO A 1 94 ? -17.522 33.976 33.382 1.00 50.47 94 PRO A N 1
ATOM 709 C CA . PRO A 1 94 ? -18.749 34.759 33.423 1.00 50.47 94 PRO A CA 1
ATOM 710 C C . PRO A 1 94 ? -19.092 35.006 34.898 1.00 50.47 94 PRO A C 1
ATOM 712 O O . PRO A 1 94 ? -19.375 34.068 35.647 1.00 50.47 94 PRO A O 1
ATOM 715 N N . ALA A 1 95 ? -19.020 36.267 35.323 1.00 54.94 95 ALA A N 1
ATOM 716 C CA . ALA A 1 95 ? -19.233 36.670 36.712 1.00 54.94 95 ALA A CA 1
ATOM 717 C C . ALA A 1 95 ? -20.673 36.424 37.211 1.00 54.94 95 ALA A C 1
ATOM 719 O O . ALA A 1 95 ? -20.915 36.503 38.410 1.00 54.94 95 ALA A O 1
ATOM 720 N N . ASP A 1 96 ? -21.610 36.053 36.332 1.00 58.47 96 ASP A N 1
ATOM 721 C CA . ASP A 1 96 ? -23.042 36.004 36.650 1.00 58.47 96 ASP A CA 1
ATOM 722 C C . ASP A 1 96 ? -23.632 34.595 36.846 1.00 58.47 96 ASP A C 1
ATOM 724 O O . ASP A 1 96 ? -24.849 34.422 36.806 1.00 58.47 96 ASP A O 1
ATOM 728 N N . GLY A 1 97 ? -22.819 33.557 37.083 1.00 58.28 97 GLY A N 1
ATOM 729 C CA . GLY A 1 97 ? -23.399 32.218 37.295 1.00 58.28 97 GLY A CA 1
ATOM 730 C C . GLY A 1 97 ? -22.540 31.136 37.939 1.00 58.28 97 GLY A C 1
ATOM 731 O O . GLY A 1 97 ? -23.033 30.025 38.136 1.00 58.28 97 GLY A O 1
ATOM 732 N N . ALA A 1 98 ? -21.280 31.406 38.281 1.00 57.06 98 ALA A N 1
ATOM 733 C CA . ALA A 1 98 ? -20.463 30.416 38.972 1.00 57.06 98 ALA A CA 1
ATOM 734 C C . ALA A 1 98 ? -20.892 30.323 40.450 1.00 57.06 98 ALA A C 1
ATOM 736 O O . ALA A 1 98 ? -20.847 31.331 41.161 1.00 57.06 98 ALA A O 1
ATOM 737 N N . PRO A 1 99 ? -21.311 29.144 40.949 1.00 59.94 99 PRO A N 1
ATOM 738 C CA . PRO A 1 99 ? -21.613 28.995 42.363 1.00 59.94 99 PRO A CA 1
ATOM 739 C C . PRO A 1 99 ? -20.329 29.199 43.185 1.00 59.94 99 PRO A C 1
ATOM 741 O O . PRO A 1 99 ? -19.266 28.722 42.778 1.00 59.94 99 PRO A O 1
ATOM 744 N N . PRO A 1 100 ? -20.393 29.899 44.333 1.00 63.50 100 PRO A N 1
ATOM 745 C CA . PRO A 1 100 ? -19.209 30.163 45.139 1.00 63.50 100 PRO A CA 1
ATOM 746 C C . PRO A 1 100 ? -18.575 28.850 45.614 1.00 63.50 100 PRO A C 1
ATOM 748 O O . PRO A 1 100 ? -19.268 27.868 45.900 1.00 63.50 100 PRO A O 1
ATOM 751 N N . ALA A 1 101 ? -17.245 28.832 45.703 1.00 61.09 101 ALA A N 1
ATOM 752 C CA . ALA A 1 101 ? -16.501 27.674 46.184 1.00 61.09 101 ALA A CA 1
ATOM 753 C C . ALA A 1 101 ? -16.995 27.268 47.588 1.00 61.09 101 ALA A C 1
ATOM 755 O O . ALA A 1 101 ? -17.049 28.094 48.497 1.00 61.09 101 ALA A O 1
ATOM 756 N N . GLY A 1 102 ? -17.386 25.999 47.747 1.00 65.75 102 GLY A N 1
ATOM 757 C CA . GLY A 1 102 ? -17.987 25.463 48.979 1.00 65.75 102 GLY A CA 1
ATOM 758 C C . GLY A 1 102 ? -19.520 25.418 48.987 1.00 65.75 102 GLY A C 1
ATOM 759 O O . GLY A 1 102 ? -20.115 25.013 49.986 1.00 65.75 102 GLY A O 1
ATOM 760 N N . ALA A 1 103 ? -20.182 25.806 47.895 1.00 67.50 103 ALA A N 1
ATOM 761 C CA . ALA A 1 103 ? -21.634 25.762 47.836 1.00 67.50 103 ALA A CA 1
ATOM 762 C C . ALA A 1 103 ? -22.192 24.320 47.800 1.00 67.50 103 ALA A C 1
ATOM 764 O O . ALA A 1 103 ? -21.661 23.458 47.094 1.00 67.50 103 ALA A O 1
ATOM 765 N N . PRO A 1 104 ? -23.311 24.051 48.502 1.00 81.31 104 PRO A N 1
ATOM 766 C CA . PRO A 1 104 ? -23.992 22.761 48.457 1.00 81.31 104 PRO A CA 1
ATOM 767 C C . PRO A 1 104 ? -24.718 22.605 47.113 1.00 81.31 104 PRO A C 1
ATOM 769 O O . PRO A 1 104 ? -25.879 22.995 46.969 1.00 81.31 104 PRO A O 1
ATOM 772 N N . TRP A 1 105 ? -24.011 22.051 46.125 1.00 71.75 105 TRP A N 1
ATOM 773 C CA . TRP A 1 105 ? -24.439 21.908 44.727 1.00 71.75 105 TRP A CA 1
ATOM 774 C C . TRP A 1 105 ? -25.841 21.291 44.570 1.00 71.75 105 TRP A C 1
ATOM 776 O O . TRP A 1 105 ? -26.613 21.723 43.716 1.00 71.75 105 TRP A O 1
ATOM 786 N N . GLU A 1 106 ? -26.226 20.372 45.456 1.00 76.50 106 GLU A N 1
ATOM 787 C CA . GLU A 1 106 ? -27.556 19.750 45.497 1.00 76.50 106 GLU A CA 1
ATOM 788 C C . GLU A 1 106 ? -28.682 20.778 45.690 1.00 76.50 106 GLU A C 1
ATOM 790 O O . GLU A 1 106 ? -29.721 20.709 45.031 1.00 76.50 106 GLU A O 1
ATOM 795 N N . LYS A 1 107 ? -28.470 21.777 46.557 1.00 79.25 107 LYS A N 1
ATOM 796 C CA . LYS A 1 107 ? -29.456 22.836 46.831 1.00 79.25 107 LYS A CA 1
ATOM 797 C C . LYS A 1 107 ? -29.582 23.801 45.657 1.00 79.25 107 LYS A C 1
ATOM 799 O O . LYS A 1 107 ? -30.673 24.295 45.382 1.00 79.25 107 LYS A O 1
ATOM 804 N N . ILE A 1 108 ? -28.479 24.045 44.955 1.00 79.81 108 ILE A N 1
ATOM 805 C CA . ILE A 1 108 ? -28.451 24.909 43.770 1.00 79.81 108 ILE A CA 1
ATOM 806 C C . ILE A 1 108 ? -29.216 24.249 42.623 1.00 79.81 108 ILE A C 1
ATOM 808 O O . ILE A 1 108 ? -30.067 24.890 42.011 1.00 79.81 108 ILE A O 1
ATOM 812 N N . ILE A 1 109 ? -28.998 22.952 42.396 1.00 77.38 109 ILE A N 1
ATOM 813 C CA . ILE A 1 109 ? -29.753 22.185 41.399 1.00 77.38 109 ILE A CA 1
ATOM 814 C C . ILE A 1 109 ? -31.239 22.138 41.760 1.00 77.38 109 ILE A C 1
ATOM 816 O O . ILE A 1 109 ? -32.078 22.349 40.887 1.00 77.38 109 ILE A O 1
ATOM 820 N N . ALA A 1 110 ? -31.582 21.914 43.034 1.00 79.38 110 ALA A N 1
ATOM 821 C CA . ALA A 1 110 ? -32.973 21.900 43.484 1.00 79.38 110 ALA A CA 1
ATOM 822 C C . ALA A 1 110 ? -33.680 23.245 43.242 1.00 79.38 110 ALA A C 1
ATOM 824 O O . ALA A 1 110 ? -34.813 23.256 42.759 1.00 79.38 110 ALA A O 1
ATOM 825 N N . LYS A 1 111 ? -33.005 24.370 43.521 1.00 82.94 111 LYS A N 1
ATOM 826 C CA . LYS A 1 111 ? -33.528 25.718 43.261 1.00 82.94 111 LYS A CA 1
ATOM 827 C C . LYS A 1 111 ? -33.733 25.968 41.763 1.00 82.94 111 LYS A C 1
ATOM 829 O O . LYS A 1 111 ? -34.830 26.348 41.369 1.00 82.94 111 LYS A O 1
ATOM 834 N N . ALA A 1 112 ? -32.726 25.682 40.940 1.00 80.62 112 ALA A N 1
ATOM 835 C CA . ALA A 1 112 ? -32.811 25.866 39.490 1.00 80.62 112 ALA A CA 1
ATOM 836 C C . ALA A 1 112 ? -33.914 24.996 38.858 1.00 80.62 112 ALA A C 1
ATOM 838 O O . ALA A 1 112 ? -34.650 25.435 37.979 1.00 80.62 112 ALA A O 1
ATOM 839 N N . CYS A 1 113 ? -34.078 23.764 39.346 1.00 81.69 113 CYS A N 1
ATOM 840 C CA . CYS A 1 113 ? -35.162 22.873 38.940 1.00 81.69 113 CYS A CA 1
ATOM 841 C C . CYS A 1 113 ? -36.544 23.427 39.330 1.00 81.69 113 CYS A C 1
ATOM 843 O O . CYS A 1 113 ? -37.467 23.386 38.518 1.00 81.69 113 CYS A O 1
ATOM 845 N N . ALA A 1 114 ? -36.686 23.993 40.535 1.00 81.06 114 ALA A N 1
ATOM 846 C CA . ALA A 1 114 ? -37.927 24.630 40.973 1.00 81.06 114 ALA A CA 1
ATOM 847 C C . ALA A 1 114 ? -38.285 25.865 40.127 1.00 81.06 114 ALA A C 1
ATOM 849 O O . ALA A 1 114 ? -39.435 25.994 39.715 1.00 81.06 114 ALA A O 1
ATOM 850 N N . GLU A 1 115 ? -37.311 26.726 39.816 1.00 79.31 115 GLU A N 1
ATOM 851 C CA . GLU A 1 115 ? -37.496 27.904 38.950 1.00 79.31 115 GLU A CA 1
ATOM 852 C C . GLU A 1 115 ? -37.890 27.513 37.518 1.00 79.31 115 GLU A C 1
ATOM 854 O O . GLU A 1 115 ? -38.747 28.150 36.912 1.00 79.31 115 GLU A O 1
ATOM 859 N N . ALA A 1 116 ? -37.320 26.426 36.995 1.00 81.19 116 ALA A N 1
ATOM 860 C CA . ALA A 1 116 ? -37.656 25.901 35.675 1.00 81.19 116 ALA A CA 1
ATOM 861 C C . ALA A 1 116 ? -38.955 25.067 35.650 1.00 81.19 116 ALA A C 1
ATOM 863 O O . ALA A 1 116 ? -39.378 24.627 34.581 1.00 81.19 116 ALA A O 1
ATOM 864 N N . GLY A 1 117 ? -39.570 24.787 36.807 1.00 81.19 117 GLY A N 1
ATOM 865 C CA . GLY A 1 117 ? -40.718 23.879 36.914 1.00 81.19 117 GLY A CA 1
ATOM 866 C C . GLY A 1 117 ? -40.398 22.420 36.548 1.00 81.19 117 GLY A C 1
ATOM 867 O O . GLY A 1 117 ? -41.303 21.629 36.282 1.00 81.19 117 GLY A O 1
ATOM 868 N N . VAL A 1 118 ? -39.116 22.043 36.528 1.00 81.38 118 VAL A N 1
ATOM 869 C CA . VAL A 1 118 ? -38.637 20.703 36.163 1.00 81.38 118 VAL A CA 1
ATOM 870 C C . VAL A 1 118 ? -38.303 19.932 37.438 1.00 81.38 118 VAL A C 1
ATOM 872 O O . VAL A 1 118 ? -37.662 20.457 38.340 1.00 81.38 118 VAL A O 1
ATOM 875 N N . LYS A 1 119 ? -38.708 18.661 37.556 1.00 72.38 119 LYS A N 1
ATOM 876 C CA . LYS A 1 119 ? -38.300 17.844 38.714 1.00 72.38 119 LYS A CA 1
ATOM 877 C C . LYS A 1 119 ? -36.814 17.466 38.596 1.00 72.38 119 LYS A C 1
ATOM 879 O O . LYS A 1 119 ? -36.423 16.943 37.549 1.00 72.38 119 LYS A O 1
ATOM 884 N N . PRO A 1 120 ? -35.999 17.651 39.653 1.00 67.50 120 PRO A N 1
ATOM 885 C CA . PRO A 1 120 ? -34.600 17.246 39.627 1.00 67.50 120 PRO A CA 1
ATOM 886 C C . PRO A 1 120 ? -34.505 15.726 39.476 1.00 67.50 120 PRO A C 1
ATOM 888 O O . PRO A 1 120 ? -35.195 14.972 40.170 1.00 67.50 120 PRO A O 1
ATOM 891 N N . ARG A 1 121 ? -33.654 15.261 38.557 1.00 60.78 121 ARG A N 1
ATOM 892 C CA . ARG A 1 121 ? -33.354 13.833 38.422 1.00 60.78 121 ARG A CA 1
ATOM 893 C C . ARG A 1 121 ? -32.446 13.423 39.579 1.00 60.78 121 ARG A C 1
ATOM 895 O O . ARG A 1 121 ? -31.308 13.871 39.646 1.00 60.78 121 ARG A O 1
ATOM 902 N N . ARG A 1 122 ? -32.966 12.602 40.496 1.00 57.94 122 ARG A N 1
ATOM 903 C CA . ARG A 1 122 ? -32.147 11.910 41.501 1.00 57.94 122 ARG A CA 1
ATOM 904 C C . ARG A 1 122 ? -31.235 10.921 40.769 1.00 57.94 122 ARG A C 1
ATOM 906 O O . ARG A 1 122 ? -31.753 10.064 40.054 1.00 57.94 122 ARG A O 1
ATOM 913 N N . GLY A 1 123 ? -29.925 11.114 40.906 1.00 50.25 123 GLY A N 1
ATOM 914 C CA . GLY A 1 123 ? -28.920 10.079 40.658 1.00 50.25 123 GLY A CA 1
ATOM 915 C C . GLY A 1 123 ? -28.856 9.125 41.837 1.00 50.25 123 GLY A C 1
ATOM 916 O O . GLY A 1 123 ? -29.116 9.600 42.968 1.00 50.25 123 GLY A O 1
#